Protein 3VC8 (pdb70)

Nearest PDB structures (foldseek):
  3vc8-assembly1_A  TM=1.013E+00  e=5.619E-15  Murine coronavirus inf-MHV-A59
  3vcb-assembly1_B  TM=9.580E-01  e=1.480E-11  Murine coronavirus inf-MHV-A59
  8yb7-assembly1_C-3  TM=8.572E-01  e=4.933E-07  Severe acute respiratory syndrome coronavirus 2
  3gzf-assembly1_C  TM=9.160E-01  e=8.649E-06  Feline coronavirus
  3gzf-assembly2_B  TM=9.372E-01  e=2.615E-05  Feline coronavirus

Radius of gyration: 20.88 Å; Cα contacts (8 Å, |Δi|>4): 186; chains: 2; bounding box: 23×56×62 Å

Secondary structure (DSSP, 8-state):
-HHHHTTS-EEE-HHHHHHHHHHS-HHHHHHHHHTHHHHHT--S---HHHHHHHHHHHHHHHHHHHHHH-S--EEE--S--/-HHHHTTS-EEE-HHHHHHHHHHS-HHHHHHHHHTHHHHHT--S---HHHHHHHHHHHHHHHHHIIIII----EEE-PPP-----

InterPro domains:
  IPR001205 RNA-directed RNA polymerase, C-terminal domain [PF00680] (4931-5223)
  IPR002589 Macro domain [PF01661] (1344-1450)
  IPR002589 Macro domain [PS51154] (1311-1482)
  IPR002589 Macro domain [SM00506] (1323-1453)
  IPR002705 Peptidase C30/C16, Betacoronavirus [PF01831] (1085-1332)
  IPR007094 RNA-directed RNA polymerase, catalytic domain [PS50507] (5062-5224)
  IPR008740 Peptidase C30, coronavirus [PF05409] (3362-3640)
  IPR008740 Peptidase C30, coronavirus [PS51442] (3334-3635)
  IPR008740 Peptidase C30, coronavirus [cd21666] (3337-3629)
  IPR009003 Peptidase S1, PA clan [SSF50494] (3334-3633)
  IPR009461 Non-structural protein NSP16, coronavirus-like [PF06460] (6879-7175)
  IPR009466 Non-structural protein 14, coronavirus [PF06471] (5984-6500)
  IPR009469 RNA-dependent RNA polymerase, N-terminal, coronavirus [PF06478] (4469-4816)
  IPR013016 Peptidase C16, coronavirus [PF08715] (1611-1913)
  IPR013016 Peptidase C16, coronavirus [PS51124] (1084-1333)
  IPR013016 Peptidase C16, coronavirus [PS51124] (1678-1937)
  IPR014822 Non-structural protein NSP9, coronavirus [PF08710] (4208-4317)
  IPR014822 Non-structural protein NSP9, coronavirus [PS51951] (4208-4317)
  IPR014828 Non-structural protein NSP7, coronavirus [PF08716] (3922-4010)
  IPR014828 Non-structural protein NSP7, coronavirus [PS51949] (3922-4010)

Organism: Murine coronavirus (strain A59) (NCBI:txid11142)

CATH classification: 1.10.150.420

Structure (mmCIF, N/CA/C/O backbone):
data_3VC8
#
_entry.id   3VC8
#
_cell.length_a   86.862
_cell.length_b   52.549
_cell.length_c   53.873
_cell.angle_alpha   90.00
_cell.angle_beta   116.41
_cell.angle_gamma   90.00
#
_symmetry.space_group_name_H-M   'C 1 2 1'
#
loop_
_entity.id
_entity.type
_entity.pdbx_description
1 polymer 'RNA-directed RNA polymerase'
2 water water
#
loop_
_atom_site.group_PDB
_atom_site.id
_atom_site.type_symbol
_atom_site.label_atom_id
_atom_site.label_alt_id
_atom_site.label_comp_id
_atom_site.label_asym_id
_atom_site.label_entity_id
_atom_site.label_seq_id
_atom_site.pdbx_PDB_ins_code
_atom_site.Cartn_x
_atom_site.Cartn_y
_atom_site.Cartn_z
_atom_site.occupancy
_atom_site.B_iso_or_equiv
_atom_site.auth_seq_id
_atom_site.auth_comp_id
_atom_site.auth_asym_id
_atom_site.auth_atom_id
_atom_site.pdbx_PDB_model_num
ATOM 1 N N . THR A 1 6 ? 10.791 -10.717 15.725 1.00 46.55 1 THR A N 1
ATOM 2 C CA . THR A 1 6 ? 9.400 -10.308 15.381 1.00 45.78 1 THR A CA 1
ATOM 3 C C . THR A 1 6 ? 9.385 -8.900 14.810 1.00 43.72 1 THR A C 1
ATOM 4 O O . THR A 1 6 ? 10.394 -8.190 14.836 1.00 42.93 1 THR A O 1
ATOM 8 N N . PHE A 1 7 ? 8.221 -8.503 14.305 1.00 40.39 2 PHE A N 1
ATOM 9 C CA . PHE A 1 7 ? 8.033 -7.187 13.709 1.00 39.65 2 PHE A CA 1
ATOM 10 C C . PHE A 1 7 ? 8.283 -6.067 14.727 1.00 37.93 2 PHE A C 1
ATOM 11 O O . PHE A 1 7 ? 8.995 -5.108 14.437 1.00 34.33 2 PHE A O 1
ATOM 19 N N . GLU A 1 8 ? 7.703 -6.193 15.919 1.00 40.56 3 GLU A N 1
ATOM 20 C CA . GLU A 1 8 ? 7.866 -5.178 16.962 1.00 43.65 3 GLU A CA 1
ATOM 21 C C . GLU A 1 8 ? 9.328 -5.010 17.315 1.00 43.48 3 GLU A C 1
ATOM 22 O O . GLU A 1 8 ? 9.795 -3.902 17.580 1.00 40.87 3 GLU A O 1
ATOM 28 N N . GLU A 1 9 ? 10.045 -6.125 17.322 1.00 43.85 4 GLU A N 1
ATOM 29 C CA . GLU A 1 9 ? 11.458 -6.114 17.635 1.00 43.31 4 GLU A CA 1
ATOM 30 C C . GLU A 1 9 ? 12.292 -5.488 16.526 1.00 39.72 4 GLU A C 1
ATOM 31 O O . GLU A 1 9 ? 13.197 -4.688 16.799 1.00 36.35 4 GLU A O 1
ATOM 37 N N . MET A 1 10 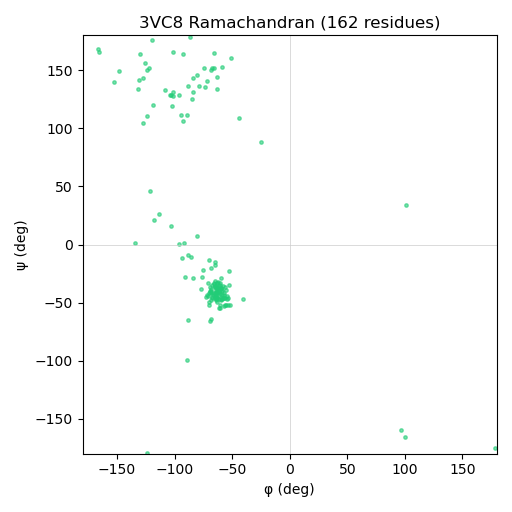? 12.002 -5.851 15.277 1.00 38.01 5 MET A N 1
ATOM 38 C CA . MET A 1 10 ? 12.729 -5.284 14.143 1.00 34.44 5 MET A CA 1
ATOM 39 C C . MET A 1 10 ? 12.521 -3.766 14.099 1.00 32.80 5 MET A C 1
ATOM 40 O O . MET A 1 10 ? 13.458 -3.006 13.850 1.00 32.40 5 MET A O 1
ATOM 45 N N . ALA A 1 11 ? 11.285 -3.342 14.357 1.00 34.95 6 ALA A N 1
ATOM 46 C CA . ALA A 1 11 ? 10.902 -1.930 14.351 1.00 36.76 6 ALA A CA 1
ATOM 47 C C . ALA A 1 11 ? 11.787 -1.050 15.234 1.00 38.48 6 ALA A C 1
ATOM 48 O O . ALA A 1 11 ? 11.879 0.161 15.033 1.00 38.11 6 ALA A O 1
ATOM 50 N N . LEU A 1 12 ? 12.443 -1.668 16.209 1.00 42.32 7 LEU A N 1
ATOM 51 C CA . LEU A 1 12 ? 13.300 -0.942 17.138 1.00 44.51 7 LEU A CA 1
ATOM 52 C C . LEU A 1 12 ? 14.775 -0.891 16.724 1.00 46.34 7 LEU A C 1
ATOM 53 O O . LEU A 1 12 ? 15.558 -0.113 17.276 1.00 47.04 7 LEU A O 1
ATOM 58 N N . THR A 1 13 ? 15.149 -1.694 15.735 1.00 46.47 8 THR A N 1
ATOM 59 C CA . THR A 1 13 ? 16.535 -1.736 15.290 1.00 44.83 8 THR A CA 1
ATOM 60 C C . THR A 1 13 ? 16.772 -0.944 14.004 1.00 45.35 8 THR A C 1
ATOM 61 O O . THR A 1 13 ? 15.830 -0.560 13.322 1.00 44.39 8 THR A O 1
ATOM 65 N N . THR A 1 14 ? 18.035 -0.677 13.69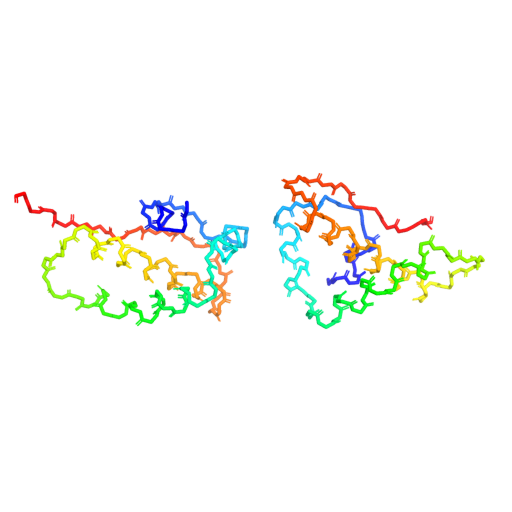0 1.00 42.67 9 THR A N 1
ATOM 66 C CA . THR A 1 14 ? 18.391 0.035 12.468 1.00 42.97 9 THR A CA 1
ATOM 67 C C . THR A 1 14 ? 18.871 -1.037 11.493 1.00 42.91 9 THR A C 1
ATOM 68 O O . THR A 1 14 ? 19.681 -1.889 11.852 1.00 46.27 9 THR A O 1
ATOM 72 N N . PHE A 1 15 ? 18.355 -1.004 10.268 1.00 37.40 10 PHE A N 1
ATOM 73 C CA . PHE A 1 15 ? 18.715 -1.989 9.262 1.00 33.05 10 PHE A CA 1
ATOM 74 C C . PHE A 1 15 ? 18.239 -1.515 7.896 1.00 29.66 10 PHE A C 1
ATOM 75 O O . PHE A 1 15 ? 17.464 -0.559 7.787 1.00 31.34 10 PHE A O 1
ATOM 83 N N . MET A 1 16 ? 18.700 -2.181 6.847 1.00 27.10 11 MET A N 1
ATOM 84 C CA . MET A 1 16 ? 18.306 -1.812 5.497 1.00 28.99 11 MET A CA 1
ATOM 85 C C . MET A 1 16 ? 17.035 -2.525 5.080 1.00 28.46 11 MET A C 1
ATOM 86 O O . MET A 1 16 ? 16.870 -3.717 5.331 1.00 29.68 11 MET A O 1
ATOM 91 N N . ILE A 1 17 ? 16.132 -1.789 4.445 1.00 28.91 12 ILE A N 1
ATOM 92 C CA . ILE A 1 17 ? 14.908 -2.381 3.937 1.00 27.70 12 ILE A CA 1
ATOM 93 C C . ILE A 1 17 ? 15.261 -2.700 2.489 1.00 30.43 12 ILE A C 1
ATOM 94 O O . ILE A 1 17 ? 15.486 -1.799 1.680 1.00 27.54 12 ILE A O 1
ATOM 99 N N . THR A 1 18 ? 15.358 -3.992 2.192 1.00 31.56 13 THR A N 1
ATOM 100 C CA . THR A 1 18 ? 15.687 -4.491 0.861 1.00 32.59 13 THR A CA 1
ATOM 101 C C . THR A 1 18 ? 14.497 -5.353 0.423 1.00 33.81 13 THR A C 1
ATOM 102 O O . THR A 1 18 ? 13.563 -5.537 1.200 1.00 30.93 13 THR A O 1
ATOM 106 N N . LYS A 1 19 ? 14.502 -5.874 -0.801 1.00 34.11 14 LYS A N 1
ATOM 107 C CA . LYS A 1 19 ? 13.387 -6.716 -1.210 1.00 37.43 14 LYS A CA 1
ATOM 108 C C . LYS A 1 19 ? 13.288 -7.928 -0.290 1.00 34.89 14 LYS A C 1
AT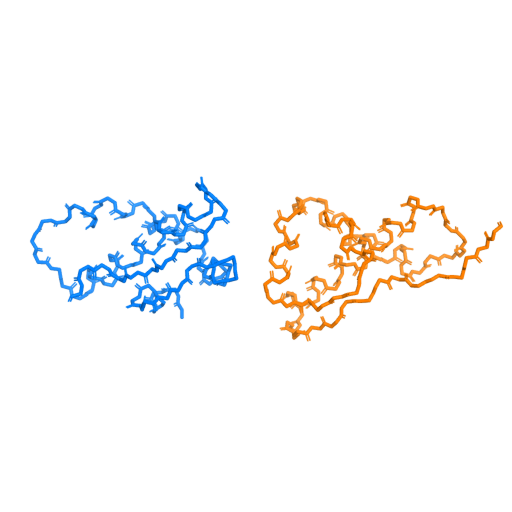OM 109 O O . LYS A 1 19 ? 12.185 -8.398 0.021 1.00 34.79 14 LYS A O 1
ATOM 115 N N . GLU A 1 20 ? 14.442 -8.425 0.151 1.00 35.89 15 GLU A N 1
ATOM 116 C CA . GLU A 1 20 ? 14.475 -9.573 1.047 1.00 36.19 15 GLU A CA 1
ATOM 117 C C . GLU A 1 20 ? 13.959 -9.257 2.459 1.00 31.97 15 GLU A C 1
ATOM 118 O O . GLU A 1 20 ? 13.087 -9.956 2.974 1.00 27.98 15 GLU A O 1
ATOM 124 N N . SER A 1 21 ? 14.498 -8.216 3.090 1.00 28.02 16 SER A N 1
ATOM 125 C CA . SER A 1 21 ? 14.061 -7.850 4.438 1.00 27.17 16 SER A CA 1
ATOM 126 C C . SER A 1 21 ? 12.616 -7.368 4.455 1.00 22.41 16 SER A C 1
ATOM 12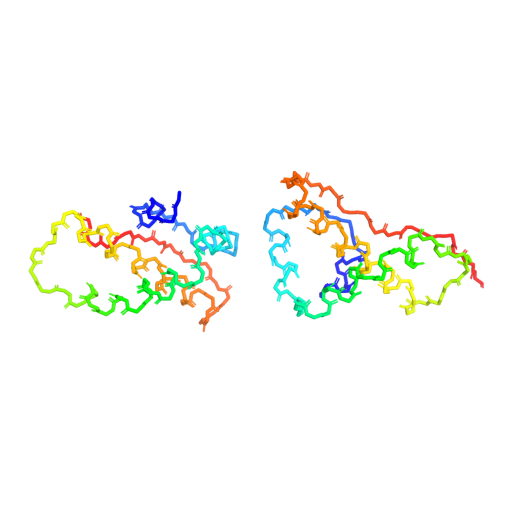7 O O . SER A 1 21 ? 11.908 -7.566 5.438 1.00 23.17 16 SER A O 1
ATOM 130 N N . TYR A 1 22 ? 12.187 -6.709 3.381 1.00 23.11 17 TYR A N 1
ATOM 131 C CA . TYR A 1 22 ? 10.803 -6.240 3.281 1.00 26.00 17 TYR A CA 1
ATOM 132 C C . TYR A 1 22 ? 9.912 -7.455 3.370 1.00 24.81 17 TYR A C 1
ATOM 133 O O . TYR A 1 22 ? 8.929 -7.486 4.099 1.00 24.80 17 TYR A O 1
ATOM 142 N N . CYS A 1 23 ? 10.283 -8.455 2.590 1.00 29.67 18 CYS A N 1
ATOM 143 C CA . CYS A 1 23 ? 9.548 -9.692 2.508 1.00 32.34 18 CYS A CA 1
ATOM 144 C C . CYS A 1 23 ? 9.364 -10.400 3.818 1.00 30.84 18 CYS A C 1
ATOM 145 O O . CYS A 1 23 ? 8.235 -10.720 4.179 1.00 27.94 18 CYS A O 1
ATOM 148 N N . LYS A 1 24 ? 10.464 -10.635 4.525 1.00 28.78 19 LYS A N 1
ATOM 149 C CA . LYS A 1 24 ? 10.425 -11.295 5.820 1.00 29.53 19 LYS A CA 1
ATOM 150 C C . LYS A 1 24 ? 9.575 -10.526 6.827 1.00 28.92 19 LYS A C 1
ATOM 151 O O . LYS A 1 24 ? 8.875 -11.120 7.645 1.00 27.56 19 LYS A O 1
ATOM 157 N N . LEU A 1 25 ? 9.649 -9.199 6.773 1.00 26.82 20 LEU A N 1
ATOM 158 C CA . LEU A 1 25 ? 8.885 -8.352 7.684 1.00 24.57 20 LEU A CA 1
ATOM 159 C C . LEU A 1 25 ? 7.398 -8.484 7.379 1.00 24.18 20 LEU A C 1
ATOM 160 O O . LEU A 1 25 ? 6.584 -8.637 8.288 1.00 24.45 20 LEU A O 1
ATOM 165 N N . LYS A 1 26 ? 7.043 -8.432 6.100 1.00 28.08 21 LYS A N 1
ATOM 166 C CA . LYS A 1 26 ? 5.649 -8.567 5.715 1.00 29.95 21 LYS A CA 1
ATOM 167 C C . LYS A 1 26 ? 5.100 -9.919 6.187 1.00 31.03 21 LYS A C 1
ATOM 168 O O . LYS A 1 26 ? 4.023 -9.985 6.775 1.00 31.32 21 LYS A O 1
ATOM 174 N N . ASN A 1 27 ? 5.851 -10.994 5.945 1.00 28.99 22 ASN A N 1
ATOM 175 C CA . ASN A 1 27 ? 5.425 -12.332 6.348 1.00 32.09 22 ASN A CA 1
ATOM 176 C C . ASN A 1 27 ? 5.333 -12.521 7.847 1.00 28.11 22 ASN A C 1
ATOM 177 O O . ASN A 1 27 ? 4.696 -13.454 8.310 1.00 27.74 22 ASN A O 1
ATOM 182 N N . SER A 1 28 ? 5.971 -11.643 8.608 1.00 30.72 23 SER A N 1
ATOM 183 C CA . SER A 1 28 ? 5.973 -11.773 10.058 1.00 27.84 23 SER A CA 1
ATOM 184 C C . SER A 1 28 ? 4.814 -11.089 10.768 1.00 29.30 23 SER A C 1
ATOM 185 O O . SER A 1 28 ? 4.619 -11.275 11.973 1.00 30.66 23 SER A O 1
ATOM 188 N N . VAL A 1 29 ? 4.044 -10.300 10.031 1.00 28.58 24 VAL A N 1
ATOM 189 C CA . VAL A 1 29 ? 2.933 -9.582 10.637 1.00 30.49 24 VAL A CA 1
ATOM 190 C C . VAL A 1 29 ? 1.678 -9.783 9.797 1.00 28.94 24 VAL A C 1
ATOM 191 O O . VAL A 1 29 ? 1.751 -9.840 8.567 1.00 30.06 24 VAL A O 1
ATOM 195 N N . SER A 1 30 ? 0.533 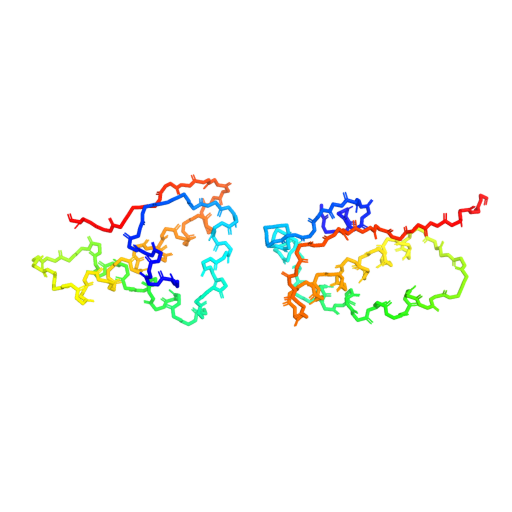-9.922 10.460 1.00 30.87 25 SER A N 1
ATOM 196 C CA . SER A 1 30 ? -0.711 -10.114 9.732 1.00 30.94 25 SER A CA 1
ATOM 197 C C . SER A 1 30 ? -0.958 -8.837 8.965 1.00 30.62 25 SER A C 1
ATOM 198 O O . SER A 1 30 ? -0.513 -7.764 9.385 1.00 27.75 25 SER A O 1
ATOM 201 N N . ASP A 1 31 ? -1.655 -8.944 7.842 1.00 30.62 26 ASP A N 1
ATOM 202 C CA . ASP A 1 31 ? -1.955 -7.767 7.052 1.00 31.62 26 ASP A CA 1
ATOM 203 C C . ASP A 1 31 ? -2.815 -6.778 7.848 1.00 31.21 26 ASP A C 1
ATOM 204 O O . ASP A 1 31 ? -2.712 -5.561 7.672 1.00 29.78 26 ASP A O 1
ATOM 209 N N . VAL A 1 32 ? -3.670 -7.305 8.718 1.00 29.83 27 VAL A N 1
ATOM 210 C CA . VAL A 1 32 ? -4.520 -6.461 9.545 1.00 30.85 27 VAL A CA 1
ATOM 211 C C . VAL A 1 32 ? -3.658 -5.616 10.494 1.00 29.86 27 VAL A C 1
ATOM 212 O O . VAL A 1 32 ? -3.860 -4.407 10.608 1.00 29.64 27 VAL A O 1
ATOM 216 N N . ALA A 1 33 ? -2.692 -6.248 11.156 1.00 27.18 28 ALA A N 1
ATOM 217 C CA . ALA A 1 33 ? -1.803 -5.545 12.082 1.00 26.84 28 ALA A CA 1
ATOM 218 C C . ALA A 1 33 ? -0.965 -4.518 11.330 1.00 26.11 28 ALA A C 1
ATOM 219 O O . ALA A 1 33 ? -0.780 -3.389 11.790 1.00 24.58 28 ALA A O 1
ATOM 221 N N . PHE A 1 34 ? -0.451 -4.922 10.177 1.00 22.88 29 PHE A N 1
ATOM 222 C CA . PHE A 1 34 ? 0.353 -4.034 9.356 1.00 25.17 29 PHE A CA 1
ATOM 223 C C . PHE A 1 34 ? -0.422 -2.744 9.049 1.00 26.39 29 PHE A C 1
ATOM 224 O O . PHE A 1 34 ? 0.093 -1.642 9.284 1.00 22.95 29 PHE A O 1
ATOM 232 N N . ASN A 1 35 ? -1.649 -2.875 8.533 1.00 27.77 30 ASN A N 1
ATOM 233 C CA . ASN A 1 35 ? -2.460 -1.701 8.188 1.00 28.51 30 ASN A CA 1
ATOM 234 C C . ASN A 1 35 ? -2.811 -0.849 9.396 1.00 27.23 30 ASN A C 1
ATOM 235 O O . ASN A 1 35 ? -2.923 0.368 9.296 1.00 28.49 30 ASN A O 1
ATOM 240 N N . ARG A 1 36 ? -2.996 -1.487 10.541 1.00 26.74 31 ARG A N 1
ATOM 241 C CA . ARG A 1 36 ? -3.300 -0.739 11.750 1.00 28.22 31 ARG A CA 1
ATOM 242 C C . ARG A 1 36 ? -2.081 0.100 12.137 1.00 28.39 31 ARG A C 1
ATOM 243 O O . ARG A 1 36 ? -2.208 1.254 12.542 1.00 28.30 31 ARG A O 1
ATOM 251 N N . TYR A 1 37 ? -0.898 -0.493 12.017 1.00 26.17 32 TYR A N 1
ATOM 252 C CA . TYR A 1 37 ? 0.351 0.207 12.311 1.00 27.35 32 TYR A CA 1
ATOM 253 C C . TYR A 1 37 ? 0.498 1.376 11.337 1.00 27.11 32 TYR A C 1
ATOM 254 O O . TYR A 1 37 ? 0.832 2.489 11.723 1.00 25.35 32 TYR A O 1
ATOM 263 N N . LEU A 1 38 ? 0.242 1.104 10.066 1.00 27.70 33 LEU A N 1
ATOM 264 C CA . LEU A 1 38 ? 0.324 2.112 9.023 1.00 27.17 33 LEU A CA 1
ATOM 265 C C . LEU A 1 38 ? -0.594 3.294 9.349 1.00 27.29 33 LEU A C 1
ATOM 266 O O . LEU A 1 38 ? -0.219 4.463 9.168 1.00 26.98 33 LEU A O 1
ATOM 271 N N . SER A 1 39 ? -1.795 2.988 9.834 1.00 28.63 34 SER A N 1
ATOM 272 C CA . SER A 1 39 ? -2.777 4.020 10.163 1.00 31.25 34 SER A CA 1
ATOM 273 C C . SER A 1 39 ? -2.411 4.853 11.393 1.00 33.80 34 SER A C 1
ATOM 274 O O . SER A 1 39 ? -3.014 5.891 11.643 1.00 35.18 34 SER A O 1
ATOM 277 N N . LEU A 1 40 ? -1.435 4.397 12.167 1.00 32.75 35 LEU A N 1
ATOM 278 C CA . LEU A 1 40 ? -1.008 5.132 13.355 1.00 32.55 35 LEU A CA 1
ATOM 279 C C . LEU A 1 40 ? 0.220 6.025 13.091 1.00 33.18 35 LEU A C 1
ATOM 280 O O . LEU A 1 40 ? 0.701 6.721 13.992 1.00 31.45 35 LEU A O 1
ATOM 285 N N . TYR A 1 41 ? 0.707 6.014 11.851 1.00 28.07 36 TYR A N 1
ATOM 286 C CA . TYR A 1 41 ? 1.886 6.788 11.485 1.00 31.33 36 TYR A CA 1
ATOM 287 C C . TYR A 1 41 ? 1.792 8.284 11.772 1.00 31.96 36 TYR A C 1
ATOM 288 O O . TYR A 1 41 ? 2.686 8.852 12.401 1.00 32.84 36 TYR A O 1
ATOM 297 N N . ASN A 1 42 ? 0.725 8.927 11.309 1.00 32.53 37 ASN A N 1
ATOM 298 C CA . ASN A 1 42 ? 0.564 10.361 11.523 1.00 28.99 37 ASN A CA 1
ATOM 299 C C . ASN A 1 42 ? 0.492 10.731 12.980 1.00 29.54 37 ASN A C 1
ATOM 300 O O . ASN A 1 42 ? 1.071 11.736 13.393 1.00 34.09 37 ASN A O 1
ATOM 305 N N . LYS A 1 43 ? -0.214 9.927 13.763 1.00 29.62 38 LYS A N 1
ATOM 306 C CA . LYS A 1 43 ? -0.328 10.197 15.188 1.00 31.28 38 LYS A CA 1
ATOM 307 C C . LYS A 1 43 ? 1.037 10.306 15.859 1.00 33.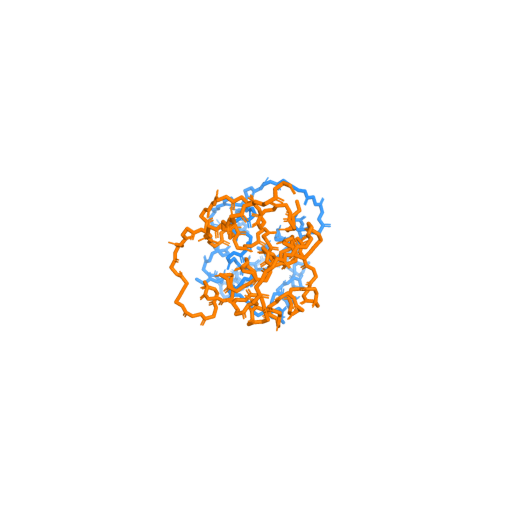85 38 LYS A C 1
ATOM 308 O O . LYS A 1 43 ? 1.242 11.145 16.737 1.00 30.80 38 LYS A O 1
ATOM 314 N N . TYR A 1 44 ? 1.970 9.453 15.450 1.00 34.29 39 TYR A N 1
ATOM 315 C CA . TYR A 1 44 ? 3.296 9.457 16.043 1.00 37.04 39 TYR A CA 1
ATOM 316 C C . TYR A 1 44 ? 4.296 10.356 15.336 1.00 37.57 39 TYR A C 1
ATOM 317 O O . TYR A 1 44 ? 5.230 10.857 15.954 1.00 39.25 39 TYR A O 1
ATOM 326 N N . ARG A 1 45 ? 4.101 10.562 14.043 1.00 38.03 40 ARG A N 1
ATOM 327 C CA . ARG A 1 45 ? 4.984 11.432 13.276 1.00 39.70 40 ARG A CA 1
ATOM 328 C C . ARG A 1 45 ? 4.843 12.864 13.797 1.00 41.28 40 ARG A C 1
ATOM 329 O O . ARG A 1 45 ? 5.799 13.645 13.778 1.00 39.89 40 ARG A O 1
ATOM 337 N N . TYR A 1 46 ? 3.645 13.192 14.277 1.00 41.00 41 TYR A N 1
ATOM 338 C CA . TYR A 1 46 ? 3.346 14.522 14.805 1.00 42.94 41 TYR A CA 1
ATOM 339 C C . TYR A 1 46 ? 2.874 14.452 16.259 1.00 43.85 41 TYR A C 1
ATOM 340 O O . TYR A 1 46 ? 1.891 15.093 16.639 1.00 43.79 41 TYR A O 1
ATOM 349 N N . PHE A 1 47 ? 3.586 13.672 17.064 1.00 43.57 42 PHE A N 1
ATOM 350 C CA . PHE A 1 47 ? 3.269 13.492 18.479 1.00 45.44 42 PHE A CA 1
ATOM 351 C C . PHE A 1 47 ? 3.893 14.623 19.303 1.00 45.91 42 PHE A C 1
ATOM 352 O O . PHE A 1 47 ? 5.101 14.856 19.224 1.00 46.39 42 PHE A O 1
ATOM 360 N N . SER A 1 48 ? 3.076 15.322 20.089 1.00 48.73 43 SER A N 1
ATOM 361 C CA . SER A 1 48 ? 3.568 16.416 20.931 1.00 53.56 43 SER A CA 1
ATOM 362 C C . SER A 1 48 ? 3.839 15.916 22.346 1.00 55.73 43 SER A C 1
ATOM 363 O O . SER A 1 48 ? 2.983 15.275 22.953 1.00 57.28 43 SER A O 1
ATOM 366 N N . GLY A 1 49 ? 5.029 16.194 22.869 1.00 59.56 44 GLY A N 1
ATOM 367 C CA . GLY A 1 49 ? 5.337 15.777 24.225 1.00 62.70 44 GLY A CA 1
ATOM 368 C C . GLY A 1 49 ? 6.093 14.481 24.448 1.00 65.65 44 GLY A C 1
ATOM 369 O O . GLY A 1 49 ? 6.766 13.969 23.556 1.00 64.66 44 GLY A O 1
ATOM 370 N N . LYS A 1 50 ? 5.964 13.958 25.666 1.00 68.64 45 LYS A N 1
ATOM 371 C CA . LYS A 1 50 ? 6.632 12.728 26.091 1.00 70.95 45 LYS A CA 1
ATOM 372 C C . LYS A 1 50 ? 6.058 11.431 25.538 1.00 71.66 45 LYS A C 1
ATOM 373 O O . LYS A 1 50 ? 4.865 11.325 25.253 1.00 72.56 45 LYS A O 1
ATOM 379 N N . MET A 1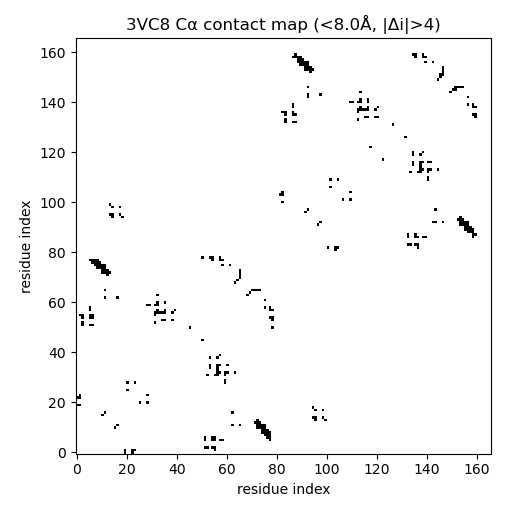 51 ? 6.927 10.433 25.420 1.00 72.06 46 MET A N 1
ATOM 380 C CA . MET A 1 51 ? 6.523 9.123 24.939 1.00 72.56 46 MET A CA 1
ATOM 381 C C . MET A 1 51 ? 6.956 8.005 25.879 1.00 72.98 46 MET A C 1
ATOM 382 O O . MET A 1 51 ? 8.135 7.643 25.922 1.00 73.35 46 MET A O 1
ATOM 387 N N . ASP A 1 52 ? 6.009 7.465 26.641 1.00 73.73 47 ASP A N 1
ATOM 388 C CA . ASP A 1 52 ? 6.332 6.361 27.536 1.00 74.05 47 ASP A CA 1
ATOM 389 C C . ASP A 1 52 ? 6.777 5.217 26.628 1.00 73.54 47 ASP A C 1
ATOM 390 O O . ASP A 1 52 ? 6.251 5.068 25.525 1.00 73.65 47 ASP A O 1
ATOM 395 N N . THR A 1 53 ? 7.749 4.426 27.073 1.00 72.10 48 THR A N 1
ATOM 396 C CA . THR A 1 53 ? 8.252 3.317 26.264 1.00 70.19 48 THR A CA 1
ATOM 397 C C . THR A 1 53 ? 7.150 2.542 25.531 1.00 68.92 48 THR A C 1
ATOM 398 O O . THR A 1 53 ? 7.280 2.264 24.341 1.00 68.70 48 THR A O 1
ATOM 402 N N . ALA A 1 54 ? 6.069 2.193 26.225 1.00 66.54 49 ALA A N 1
ATOM 403 C CA . ALA A 1 54 ? 4.978 1.462 25.586 1.00 64.23 49 ALA A CA 1
ATOM 404 C C . ALA A 1 54 ? 4.506 2.192 24.322 1.00 63.20 49 ALA A C 1
ATOM 405 O O . ALA A 1 54 ? 4.125 1.564 23.328 1.00 61.70 49 ALA A O 1
ATOM 407 N N . ALA A 1 55 ? 4.535 3.521 24.368 1.00 60.58 50 ALA A N 1
ATOM 408 C CA . ALA A 1 55 ? 4.125 4.347 23.234 1.00 57.18 50 ALA A CA 1
ATOM 409 C C . ALA A 1 55 ? 5.222 4.366 22.184 1.00 54.66 50 ALA A C 1
ATOM 410 O O . ALA A 1 55 ? 4.936 4.345 20.994 1.00 53.34 50 ALA A O 1
ATOM 412 N N . TYR A 1 56 ? 6.475 4.415 22.629 1.00 49.54 51 TYR A N 1
ATOM 413 C CA . TYR A 1 56 ? 7.617 4.430 21.718 1.00 48.23 51 TYR A CA 1
ATOM 414 C C . TYR A 1 56 ? 7.672 3.136 20.913 1.00 47.08 51 TYR A C 1
ATOM 415 O O . TYR A 1 56 ? 8.038 3.148 19.744 1.00 44.33 51 TYR A O 1
ATOM 424 N N . ARG A 1 57 ? 7.323 2.022 21.545 1.00 47.09 52 ARG A N 1
ATOM 425 C CA . ARG A 1 57 ? 7.331 0.733 20.869 1.00 49.48 52 ARG A CA 1
ATOM 426 C C . ARG A 1 57 ? 6.332 0.746 19.741 1.00 47.92 52 ARG A C 1
ATOM 427 O O . ARG A 1 57 ? 6.620 0.284 18.637 1.00 48.15 52 ARG A O 1
ATOM 435 N N . GLU A 1 58 ? 5.146 1.270 20.026 1.00 44.68 53 GLU A N 1
ATOM 436 C CA . GLU A 1 58 ? 4.113 1.329 19.019 1.00 41.24 53 GLU A CA 1
ATOM 437 C C . GLU A 1 58 ? 4.450 2.361 17.954 1.00 39.53 53 GLU A C 1
ATOM 438 O O . GLU A 1 58 ? 4.104 2.188 16.788 1.00 40.60 53 GLU A O 1
ATOM 444 N N . ALA A 1 59 ? 5.125 3.434 18.352 1.00 35.96 54 ALA A N 1
ATOM 445 C CA . ALA A 1 59 ? 5.498 4.479 17.408 1.00 32.52 54 ALA A CA 1
ATOM 446 C C . ALA A 1 59 ? 6.528 3.931 16.418 1.00 30.90 54 ALA A C 1
ATOM 447 O O . ALA A 1 59 ? 6.544 4.310 15.244 1.00 29.30 54 ALA A O 1
ATOM 449 N N . ALA A 1 60 ? 7.394 3.051 16.912 1.00 25.22 55 ALA A N 1
ATOM 450 C CA . ALA A 1 60 ? 8.420 2.424 16.096 1.00 27.75 55 ALA A CA 1
ATOM 451 C C . ALA A 1 60 ? 7.759 1.531 15.031 1.00 24.82 55 ALA A C 1
ATOM 452 O O . ALA A 1 60 ? 8.164 1.532 13.867 1.00 29.21 55 ALA A O 1
ATOM 454 N N . CYS A 1 61 ? 6.742 0.772 15.436 1.00 27.44 56 CYS A N 1
ATOM 455 C CA . CYS A 1 61 ? 6.019 -0.111 14.524 1.00 28.63 56 CYS A CA 1
ATOM 456 C C . CYS A 1 61 ? 5.374 0.697 13.413 1.00 28.40 56 CYS A C 1
ATOM 457 O O . CYS A 1 61 ? 5.339 0.258 12.267 1.00 25.86 56 CYS A O 1
ATOM 460 N N . SER A 1 62 ? 4.852 1.872 13.756 1.00 25.49 57 SER A N 1
ATOM 461 C CA . SER A 1 62 ? 4.228 2.756 12.774 1.00 25.98 57 SER A CA 1
ATOM 462 C C . SER A 1 62 ? 5.259 3.228 11.780 1.00 24.51 57 SER A C 1
ATOM 463 O O . SER A 1 62 ? 5.014 3.237 10.575 1.00 22.85 57 SER A O 1
ATOM 466 N N . GLN A 1 63 ? 6.403 3.645 12.310 1.00 23.44 58 GLN A N 1
ATOM 467 C CA . GLN A 1 63 ? 7.522 4.134 11.518 1.00 23.28 58 GLN A CA 1
ATOM 468 C C . GLN A 1 63 ? 7.951 3.072 10.525 1.00 24.49 58 GLN A C 1
ATOM 469 O O . GLN A 1 63 ? 8.191 3.355 9.352 1.00 23.36 58 GLN A O 1
ATOM 475 N N . LEU A 1 64 ? 8.064 1.842 11.015 1.00 21.03 59 LEU A N 1
ATOM 476 C CA . LEU A 1 64 ? 8.486 0.741 10.171 1.00 22.78 59 LEU A CA 1
ATOM 477 C C . LEU A 1 64 ? 7.435 0.422 9.113 1.00 17.09 59 LEU A C 1
ATOM 478 O O . LEU A 1 64 ? 7.769 0.254 7.940 1.00 18.18 59 LEU A O 1
ATOM 483 N N . ALA A 1 65 ? 6.168 0.350 9.516 1.00 20.32 60 ALA A N 1
ATOM 484 C CA . ALA A 1 65 ? 5.108 0.055 8.559 1.00 22.24 60 ALA A CA 1
ATOM 485 C C . ALA A 1 65 ? 5.098 1.113 7.446 1.00 23.76 60 ALA A C 1
ATOM 486 O O . ALA A 1 65 ? 4.904 0.803 6.270 1.00 23.72 60 ALA A O 1
ATOM 488 N N . LYS A 1 66 ? 5.329 2.364 7.823 1.00 24.05 61 LYS A N 1
ATOM 489 C CA . LYS A 1 66 ? 5.347 3.457 6.861 1.00 22.56 61 LYS A CA 1
ATOM 490 C C . LYS A 1 66 ? 6.528 3.314 5.905 1.00 23.21 61 LYS A C 1
ATOM 491 O O . LYS A 1 66 ? 6.389 3.518 4.699 1.00 24.42 61 LYS A O 1
ATOM 497 N N . ALA A 1 67 ? 7.693 2.980 6.453 1.00 19.58 62 ALA A N 1
ATOM 498 C CA . ALA A 1 67 ? 8.891 2.804 5.648 1.00 21.79 62 ALA A CA 1
ATOM 499 C C . ALA A 1 67 ? 8.685 1.649 4.666 1.00 20.09 62 ALA A C 1
ATOM 500 O O . ALA A 1 67 ? 9.149 1.689 3.534 1.00 22.66 62 ALA A O 1
ATOM 502 N N . MET A 1 68 ? 8.000 0.607 5.115 1.00 20.60 63 MET A N 1
ATOM 503 C CA . MET A 1 68 ? 7.724 -0.543 4.265 1.00 24.79 63 MET A CA 1
ATOM 504 C C . MET A 1 68 ? 6.752 -0.166 3.145 1.00 25.68 63 MET A C 1
ATOM 505 O O . MET A 1 68 ? 6.941 -0.582 2.003 1.00 26.69 63 MET A O 1
ATOM 510 N N . GLU A 1 69 ? 5.723 0.619 3.480 1.00 26.93 64 GLU A N 1
ATOM 511 C CA . GLU A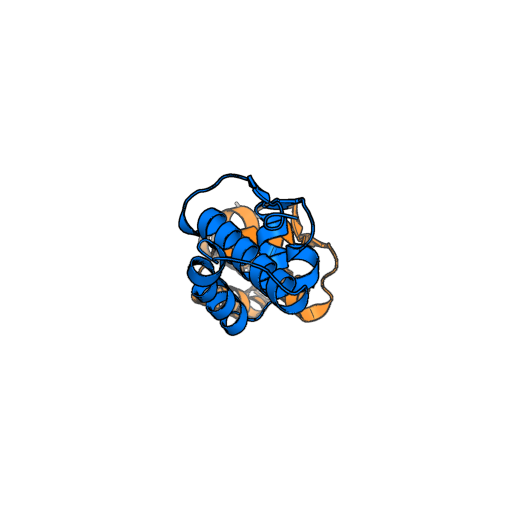 1 69 ? 4.715 1.061 2.515 1.00 30.89 64 GLU A CA 1
ATOM 512 C C . GLU A 1 69 ? 5.382 1.810 1.381 1.00 33.16 64 GLU A C 1
ATOM 513 O O . GLU A 1 69 ? 5.090 1.576 0.214 1.00 32.85 64 GLU A O 1
ATOM 519 N N . THR A 1 70 ? 6.283 2.714 1.742 1.00 32.19 65 THR A N 1
ATOM 520 C CA . THR A 1 70 ? 7.004 3.534 0.770 1.00 31.84 65 THR A CA 1
ATOM 521 C C . THR A 1 70 ? 7.882 2.692 -0.141 1.00 32.32 65 THR A C 1
ATOM 522 O O . THR A 1 70 ? 7.852 2.827 -1.360 1.00 32.88 65 THR A O 1
ATOM 526 N N . PHE A 1 71 ? 8.674 1.822 0.466 1.00 30.40 66 PHE A N 1
ATOM 527 C CA . PHE A 1 71 ? 9.560 0.948 -0.283 1.00 32.91 66 PHE A CA 1
ATOM 528 C C . PHE A 1 71 ? 8.743 0.229 -1.350 1.00 37.47 66 PHE A C 1
ATOM 529 O O . PHE A 1 71 ? 9.073 0.259 -2.537 1.00 36.19 66 PHE A O 1
ATOM 537 N N . ASN A 1 72 ? 7.657 -0.393 -0.905 1.00 36.28 67 ASN A N 1
ATOM 538 C CA . ASN A 1 72 ? 6.771 -1.148 -1.766 1.00 40.60 67 ASN A CA 1
ATOM 539 C C . ASN A 1 72 ? 5.960 -0.314 -2.764 1.00 45.01 67 ASN A C 1
ATOM 540 O O . ASN A 1 72 ? 6.152 -0.424 -3.974 1.00 46.71 67 ASN A O 1
ATOM 545 N N . HIS A 1 73 ? 5.053 0.513 -2.250 1.00 50.16 68 HIS A N 1
ATOM 546 C CA . HIS A 1 73 ? 4.173 1.332 -3.087 1.00 51.89 68 HIS A CA 1
ATOM 547 C C . HIS A 1 73 ? 4.728 2.617 -3.664 1.00 57.97 68 HIS A C 1
ATOM 548 O O . HIS A 1 73 ? 3.965 3.384 -4.255 1.00 58.39 68 HIS A O 1
ATOM 555 N N . ASN A 1 74 ? 6.026 2.873 -3.520 1.00 64.84 69 ASN A N 1
ATOM 556 C CA . ASN A 1 74 ? 6.573 4.124 -4.044 1.00 70.56 69 ASN A CA 1
ATOM 557 C C . ASN A 1 74 ? 7.870 4.036 -4.837 1.00 74.23 69 ASN A C 1
ATOM 558 O O . ASN A 1 74 ? 8.377 5.062 -5.286 1.00 75.59 69 ASN A O 1
ATOM 563 N N . ASN A 1 75 ? 8.407 2.833 -5.027 1.00 78.42 70 ASN A N 1
ATOM 564 C CA . ASN A 1 75 ? 9.652 2.708 -5.772 1.00 81.85 70 ASN A CA 1
ATOM 565 C C . ASN A 1 75 ? 10.148 1.267 -5.849 1.00 83.12 70 ASN A C 1
ATOM 566 O O . ASN A 1 75 ? 9.543 0.364 -5.276 1.00 83.99 70 ASN A O 1
ATOM 571 N N . GLY A 1 76 ? 11.336 1.128 -6.442 1.00 84.60 71 GLY A N 1
ATOM 572 C CA . GLY A 1 76 ? 12.095 -0.109 -6.509 1.00 85.29 71 GLY A CA 1
ATOM 573 C C . GLY A 1 76 ? 13.466 -0.098 -5.822 1.00 86.02 71 GLY A C 1
ATOM 574 O O . GLY A 1 76 ? 14.316 -0.915 -6.172 1.00 86.38 71 GLY A O 1
ATOM 575 N N . ASN A 1 77 ? 13.714 0.815 -4.877 1.00 86.65 72 ASN A N 1
ATOM 576 C CA . ASN A 1 77 ? 15.052 0.925 -4.253 1.00 87.25 72 ASN A CA 1
ATOM 577 C C . ASN A 1 77 ? 15.167 0.807 -2.714 1.00 87.74 72 ASN A C 1
ATOM 578 O O . ASN A 1 77 ? 14.256 1.180 -1.978 1.00 88.75 72 ASN A O 1
ATOM 580 N N . ASP A 1 78 ? 16.315 0.299 -2.256 1.00 45.74 73 ASP A N 1
ATOM 581 C CA . ASP A 1 78 ? 16.618 0.055 -0.834 1.00 46.34 73 ASP A CA 1
ATOM 582 C C . ASP A 1 78 ? 16.756 1.311 0.033 1.00 42.95 73 ASP A C 1
ATOM 583 O O . ASP A 1 78 ? 17.138 2.369 -0.463 1.00 42.85 73 ASP A O 1
ATOM 588 N N . VAL A 1 79 ? 16.450 1.195 1.328 1.00 40.66 74 VAL A N 1
ATOM 589 C CA . VAL A 1 79 ? 16.512 2.353 2.200 1.00 38.03 74 VAL A CA 1
ATOM 590 C C . VAL A 1 79 ? 16.799 1.946 3.632 1.00 36.75 74 VAL A C 1
ATOM 591 O O . VAL A 1 79 ? 16.267 0.957 4.121 1.00 32.81 74 VAL A O 1
ATOM 595 N N . LEU A 1 80 ? 17.639 2.718 4.309 1.00 32.05 75 LEU A N 1
ATOM 596 C CA . LEU A 1 80 ? 17.974 2.417 5.693 1.00 35.27 75 LEU A CA 1
ATOM 597 C C . LEU A 1 80 ? 16.803 2.762 6.591 1.00 32.40 75 LEU A C 1
ATOM 598 O O . LEU A 1 80 ? 16.189 3.813 6.438 1.00 35.70 75 LEU A O 1
ATOM 603 N N . TYR A 1 81 ? 16.486 1.865 7.519 1.00 31.99 76 TYR A N 1
ATOM 604 C CA . TYR A 1 81 ? 15.416 2.129 8.472 1.00 31.74 76 TYR A CA 1
ATOM 605 C C . TYR A 1 81 ? 16.027 2.383 9.840 1.00 33.32 76 TYR A C 1
ATOM 606 O O . TYR A 1 81 ? 16.895 1.631 10.280 1.00 32.45 76 TYR A O 1
ATOM 615 N N . GLN A 1 82 ? 15.567 3.440 10.504 1.00 37.94 77 GLN A N 1
ATOM 616 C CA . GLN A 1 82 ? 16.033 3.778 11.847 1.00 40.66 77 GLN A CA 1
ATOM 617 C C . GLN A 1 82 ? 14.807 4.050 12.719 1.00 41.09 77 GLN A C 1
ATOM 618 O O . GLN A 1 82 ? 13.885 4.772 12.300 1.00 39.04 77 GLN A O 1
ATOM 624 N N . PRO A 1 83 ? 14.775 3.482 13.941 1.00 42.00 78 PRO A N 1
ATOM 625 C CA . PRO A 1 83 ? 13.636 3.696 14.836 1.00 43.29 78 PRO A CA 1
ATOM 626 C C . PRO A 1 83 ? 13.421 5.183 15.153 1.00 46.45 78 PRO A C 1
ATOM 627 O O . PRO A 1 83 ? 14.363 5.974 15.122 1.00 45.28 78 PRO A O 1
ATOM 631 N N . PRO A 1 84 ? 12.170 5.580 15.452 1.00 46.88 79 PRO A N 1
ATOM 632 C CA . PRO A 1 84 ? 11.892 6.982 15.759 1.00 50.68 79 PRO A CA 1
ATOM 633 C C . PRO A 1 84 ? 12.835 7.540 16.820 1.00 55.18 79 PRO A C 1
ATOM 634 O O . PRO A 1 84 ? 13.457 6.785 17.569 1.00 56.38 79 PRO A O 1
ATOM 638 N N . THR A 1 85 ? 12.930 8.865 16.865 1.00 60.39 80 THR A N 1
ATOM 639 C CA . THR A 1 85 ? 13.791 9.594 17.800 1.00 66.48 80 THR A CA 1
ATOM 640 C C . THR A 1 85 ? 14.128 8.858 19.098 1.00 68.89 80 THR A C 1
ATOM 641 O O . THR A 1 85 ? 13.434 9.016 20.107 1.00 69.66 80 THR A O 1
ATOM 645 N N . ALA A 1 86 ? 15.202 8.070 19.069 1.00 71.25 81 ALA A N 1
ATOM 646 C CA . ALA A 1 86 ? 15.647 7.308 20.239 1.00 72.66 81 ALA A CA 1
ATOM 647 C C . ALA A 1 86 ? 16.097 8.232 21.376 1.00 73.47 81 ALA A C 1
ATOM 648 O O . ALA A 1 86 ? 17.325 8.414 21.533 1.00 74.27 81 ALA A O 1
ATOM 650 N N . THR B 1 6 ? 10.712 -13.121 -16.133 1.00 41.93 1 THR B N 1
ATOM 651 C CA . THR B 1 6 ? 9.328 -13.483 -15.721 1.00 38.26 1 THR B CA 1
ATOM 652 C C . THR B 1 6 ? 9.299 -14.834 -15.028 1.00 36.09 1 THR B C 1
ATOM 653 O O . THR B 1 6 ? 10.286 -15.571 -15.036 1.00 34.37 1 THR B O 1
ATOM 657 N N . PHE B 1 7 ? 8.151 -15.155 -14.436 1.00 32.81 2 PHE B N 1
ATOM 658 C CA . PHE B 1 7 ? 7.963 -16.424 -13.751 1.00 31.41 2 PHE B CA 1
ATOM 659 C C . PHE B 1 7 ? 8.176 -17.554 -14.760 1.00 31.22 2 PHE B C 1
ATOM 660 O O . PHE B 1 7 ? 8.862 -18.543 -14.482 1.00 29.05 2 PHE B O 1
ATOM 668 N N . GLU B 1 8 ? 7.581 -17.404 -15.936 1.00 34.20 3 GLU B N 1
ATOM 669 C CA . GLU B 1 8 ? 7.709 -18.416 -16.974 1.00 34.43 3 GLU B CA 1
ATOM 670 C C . GLU B 1 8 ? 9.175 -18.623 -17.334 1.00 35.17 3 GLU B C 1
ATOM 671 O O . GLU B 1 8 ? 9.630 -19.751 -17.484 1.00 32.33 3 GLU B O 1
ATOM 677 N N . GLU B 1 9 ? 9.910 -17.524 -17.461 1.00 37.05 4 GLU B N 1
ATOM 678 C CA . GLU B 1 9 ? 11.325 -17.577 -17.798 1.00 40.22 4 GLU B CA 1
ATOM 679 C C . GLU B 1 9 ? 12.158 -18.262 -16.710 1.00 37.47 4 GLU B C 1
ATOM 680 O O . GLU B 1 9 ? 12.997 -19.117 -17.007 1.00 37.45 4 GLU B O 1
ATOM 686 N N . MET B 1 10 ? 11.923 -17.887 -15.454 1.00 36.63 5 MET B N 1
ATOM 687 C CA . MET B 1 10 ? 12.648 -18.470 -14.326 1.00 31.14 5 MET B CA 1
ATOM 688 C C . MET B 1 10 ? 12.448 -19.976 -14.192 1.00 30.19 5 MET B C 1
ATOM 689 O O . MET B 1 10 ? 13.350 -20.690 -13.747 1.00 30.25 5 MET B O 1
ATOM 694 N N . ALA B 1 11 ? 11.261 -20.452 -14.564 1.00 29.64 6 ALA B N 1
ATOM 695 C CA . ALA B 1 11 ? 10.931 -21.879 -14.488 1.00 25.97 6 ALA B CA 1
ATOM 696 C C . ALA B 1 11 ? 11.814 -22.689 -15.451 1.00 26.50 6 ALA B C 1
ATOM 697 O O . ALA B 1 11 ? 11.915 -23.911 -15.349 1.00 26.44 6 ALA B O 1
ATOM 699 N N . LEU B 1 12 ? 12.463 -21.982 -16.371 1.00 31.88 7 LEU B N 1
ATOM 700 C CA . LEU B 1 12 ? 13.339 -22.595 -17.362 1.00 35.74 7 LEU B CA 1
ATOM 701 C C . LEU B 1 12 ? 14.827 -22.419 -17.028 1.00 40.74 7 LEU B C 1
ATOM 702 O O . LEU B 1 12 ? 15.692 -22.614 -17.884 1.00 44.12 7 LEU B O 1
ATOM 707 N N . THR B 1 13 ? 15.121 -22.062 -15.779 1.00 41.41 8 THR B N 1
ATOM 708 C CA . THR B 1 13 ? 16.500 -21.874 -15.332 1.00 41.73 8 THR B CA 1
ATOM 709 C C . THR B 1 13 ? 16.760 -22.640 -14.032 1.00 42.91 8 THR B C 1
ATOM 710 O O . THR B 1 13 ? 15.824 -23.064 -13.364 1.00 43.24 8 THR B O 1
ATOM 714 N N . THR B 1 14 ? 18.035 -22.830 -13.691 1.00 42.28 9 THR B N 1
ATOM 715 C CA . THR B 1 14 ? 18.429 -23.516 -12.454 1.00 42.97 9 THR B CA 1
ATOM 716 C C . THR B 1 14 ? 18.898 -22.428 -11.483 1.00 42.01 9 THR B C 1
ATOM 717 O O . THR B 1 14 ? 19.727 -21.585 -11.838 1.00 44.18 9 THR B O 1
ATOM 721 N N . PHE B 1 15 ? 18.355 -22.446 -10.269 1.00 37.34 10 PHE B N 1
ATOM 722 C CA . PHE B 1 15 ? 18.689 -21.447 -9.271 1.00 32.85 10 PHE B CA 1
ATOM 723 C C . PHE B 1 15 ? 18.195 -21.928 -7.921 1.00 31.07 10 PHE B C 1
ATOM 724 O O . PHE B 1 15 ? 17.393 -22.860 -7.832 1.00 27.97 10 PHE B O 1
ATOM 732 N N . MET B 1 16 ? 18.679 -21.282 -6.867 1.00 28.29 11 MET B N 1
ATOM 733 C CA . MET B 1 16 ? 18.288 -21.630 -5.508 1.00 31.90 11 MET B CA 1
ATOM 734 C C . MET B 1 16 ? 16.989 -20.960 -5.101 1.00 30.04 11 MET B C 1
ATOM 735 O O . MET B 1 16 ? 16.802 -19.758 -5.299 1.00 31.65 11 MET B O 1
ATOM 740 N N . ILE B 1 17 ? 16.086 -21.760 -4.550 1.00 29.65 12 ILE B N 1
ATOM 741 C CA . ILE B 1 17 ? 14.834 -21.236 -4.047 1.00 29.63 12 ILE B CA 1
ATOM 742 C C . ILE B 1 17 ? 15.171 -20.891 -2.604 1.00 33.08 12 ILE B C 1
ATOM 743 O O . ILE B 1 17 ? 15.458 -21.767 -1.791 1.00 33.27 12 ILE B O 1
ATOM 748 N N . THR B 1 18 ? 15.184 -19.599 -2.314 1.00 33.05 13 THR B N 1
ATOM 749 C CA . THR B 1 18 ? 15.488 -19.105 -0.983 1.00 35.22 13 THR B CA 1
ATOM 750 C C . THR B 1 18 ? 14.303 -18.243 -0.565 1.00 36.64 13 THR B C 1
ATOM 751 O O . THR B 1 18 ? 13.334 -18.130 -1.311 1.00 30.93 13 THR B O 1
ATOM 755 N N . LYS B 1 19 ? 14.350 -17.654 0.624 1.00 36.27 14 LYS B N 1
ATOM 756 C CA . LYS B 1 19 ? 13.242 -16.811 1.049 1.00 39.13 14 LYS B CA 1
ATOM 757 C C . LYS B 1 19 ? 13.161 -15.602 0.131 1.00 37.28 14 LYS B C 1
ATOM 758 O O . LYS B 1 19 ? 12.063 -15.140 -0.187 1.00 38.11 14 LYS B O 1
ATOM 764 N N . GLU B 1 20 ? 14.313 -15.092 -0.304 1.00 35.27 15 GLU B N 1
ATOM 765 C CA . GLU B 1 20 ? 14.309 -13.931 -1.178 1.00 36.13 15 GLU B CA 1
ATOM 766 C C . GLU B 1 20 ? 13.851 -14.254 -2.586 1.00 34.05 15 GLU B C 1
ATOM 767 O O . GLU B 1 20 ? 13.066 -13.506 -3.170 1.00 28.43 15 GLU B O 1
ATOM 773 N N . SER B 1 21 ? 14.357 -15.347 -3.150 1.00 30.79 16 SER B N 1
ATOM 774 C CA . SER B 1 21 ? 13.962 -15.714 -4.500 1.00 30.61 16 SER B CA 1
ATOM 775 C C . SER B 1 21 ? 12.496 -16.150 -4.521 1.00 26.01 16 SER B C 1
ATOM 776 O O . SER B 1 21 ? 11.774 -15.826 -5.457 1.00 27.03 16 SER B O 1
ATOM 779 N N . TYR B 1 22 ? 12.061 -16.889 -3.504 1.00 22.57 17 TYR B N 1
ATOM 780 C CA . TYR B 1 22 ? 10.668 -17.316 -3.409 1.00 28.16 17 TYR B CA 1
ATOM 781 C C . TYR B 1 22 ? 9.810 -16.068 -3.500 1.00 30.14 17 TYR B C 1
ATOM 782 O O . TYR B 1 22 ? 8.808 -16.018 -4.196 1.00 25.65 17 TYR B O 1
ATOM 791 N N . CYS B 1 23 ? 10.237 -15.051 -2.772 1.00 33.41 18 CYS B N 1
ATOM 792 C CA . CYS B 1 23 ? 9.533 -13.785 -2.703 1.00 35.50 18 CYS B CA 1
ATOM 793 C C . CYS B 1 23 ? 9.382 -13.077 -4.015 1.00 31.57 18 CYS B C 1
ATOM 794 O O . CYS B 1 23 ? 8.262 -12.750 -4.380 1.00 30.11 18 CYS B O 1
ATOM 797 N N . LYS B 1 24 ? 10.485 -12.829 -4.716 1.00 30.12 19 LYS B N 1
ATOM 798 C CA . LYS B 1 24 ? 10.419 -12.184 -6.019 1.00 30.69 19 LYS B CA 1
ATOM 799 C C . LYS B 1 24 ? 9.537 -13.016 -6.943 1.00 31.19 19 LYS B C 1
ATOM 800 O O . LYS B 1 24 ? 8.818 -12.485 -7.782 1.00 29.03 19 LYS B O 1
ATOM 806 N N . LEU B 1 25 ? 9.604 -14.332 -6.788 1.00 29.29 20 LEU B N 1
ATOM 807 C CA . LEU B 1 25 ? 8.819 -15.230 -7.621 1.00 29.72 20 LEU B CA 1
ATOM 808 C C . LEU B 1 25 ? 7.316 -15.132 -7.351 1.00 28.34 20 LEU B C 1
ATOM 809 O O . LEU B 1 25 ? 6.524 -15.018 -8.288 1.00 25.58 20 LEU B O 1
ATOM 814 N N . LYS B 1 26 ? 6.925 -15.162 -6.078 1.00 26.23 21 LYS B N 1
ATOM 815 C CA . LYS B 1 26 ? 5.510 -15.065 -5.716 1.00 30.31 21 LYS B CA 1
ATOM 816 C C . LYS B 1 26 ? 4.920 -13.711 -6.146 1.00 30.76 21 LYS B C 1
ATOM 817 O O . LYS B 1 26 ? 3.748 -13.636 -6.505 1.00 31.23 21 LYS B O 1
ATOM 823 N N . ASN B 1 27 ? 5.737 -12.656 -6.105 1.00 27.37 22 ASN B N 1
ATOM 824 C CA . ASN B 1 27 ? 5.329 -11.306 -6.504 1.00 32.36 22 ASN B CA 1
ATOM 825 C C . ASN B 1 27 ? 5.217 -11.109 -8.008 1.00 31.08 22 ASN B C 1
ATOM 826 O O . ASN B 1 27 ? 4.535 -10.194 -8.470 1.00 33.99 22 ASN B O 1
ATOM 831 N N . SER B 1 28 ? 5.893 -11.955 -8.774 1.00 30.12 23 SER B N 1
ATOM 832 C CA . SER B 1 28 ? 5.879 -11.831 -10.224 1.00 28.07 23 SER B CA 1
ATOM 833 C C . SER B 1 28 ? 4.694 -12.525 -10.883 1.00 29.34 23 SER B C 1
ATOM 834 O O . SER B 1 28 ? 4.447 -12.341 -12.076 1.00 29.81 23 SER B O 1
ATOM 837 N N . VAL B 1 29 ? 3.959 -13.323 -10.114 1.00 29.51 24 VAL B N 1
ATOM 838 C CA . VAL B 1 29 ? 2.820 -14.049 -10.665 1.00 30.40 24 VAL B CA 1
ATOM 839 C C . VAL B 1 29 ? 1.575 -13.801 -9.833 1.00 28.99 24 VAL B C 1
ATOM 840 O O . VAL B 1 29 ? 1.660 -13.678 -8.612 1.00 28.57 24 VAL B O 1
ATOM 844 N N . SER B 1 30 ? 0.421 -13.705 -10.488 1.00 29.99 25 SER B N 1
ATOM 845 C CA . SER B 1 30 ? -0.816 -13.491 -9.750 1.00 28.83 25 SER B CA 1
ATOM 846 C C . SER B 1 30 ? -1.093 -14.752 -8.969 1.00 27.46 25 SER B C 1
ATOM 847 O O . SER B 1 30 ? -0.718 -15.851 -9.376 1.00 25.93 25 SER B O 1
ATOM 850 N N . ASP B 1 31 ? -1.747 -14.594 -7.834 1.00 24.66 26 ASP B N 1
ATOM 851 C CA . ASP B 1 31 ? -2.072 -15.737 -7.020 1.00 27.90 26 ASP B CA 1
ATOM 852 C C . ASP B 1 31 ? -2.883 -16.761 -7.820 1.00 28.47 26 ASP B C 1
ATOM 853 O O . ASP B 1 31 ? -2.704 -17.968 -7.661 1.00 25.25 26 ASP B O 1
ATOM 858 N N . VAL B 1 32 ? -3.764 -16.280 -8.691 1.00 25.01 27 VAL B N 1
ATOM 859 C CA . VAL B 1 32 ? -4.606 -17.161 -9.501 1.00 24.34 27 VAL B CA 1
ATOM 860 C C . VAL B 1 32 ? -3.785 -18.018 -10.455 1.00 23.88 27 VAL B C 1
ATOM 861 O O . VAL B 1 32 ? -3.992 -19.226 -10.538 1.00 24.27 27 VAL B O 1
ATOM 865 N N . ALA B 1 33 ? -2.855 -17.392 -11.172 1.00 22.66 28 ALA B N 1
ATOM 866 C CA . ALA B 1 33 ? -1.997 -18.102 -12.122 1.00 23.67 28 ALA B CA 1
ATOM 867 C C . ALA B 1 33 ? -1.104 -19.076 -11.371 1.00 24.20 28 ALA B C 1
ATOM 868 O O . ALA B 1 33 ? -0.838 -20.174 -11.853 1.00 19.83 28 ALA B O 1
ATOM 870 N N . PHE B 1 34 ? -0.651 -18.680 -10.186 1.00 23.05 29 PHE B N 1
ATOM 871 C CA . PHE B 1 34 ? 0.186 -19.551 -9.378 1.00 23.58 29 PHE B CA 1
ATOM 872 C C . PHE B 1 34 ? -0.582 -20.820 -9.030 1.00 21.76 29 PHE B C 1
ATOM 873 O O . PHE B 1 34 ? -0.112 -21.919 -9.280 1.00 23.83 29 PHE B O 1
ATOM 881 N N . ASN B 1 35 ? -1.760 -20.671 -8.437 1.00 25.79 30 ASN B N 1
ATOM 882 C CA . ASN B 1 35 ? -2.564 -21.837 -8.075 1.00 26.52 30 ASN B CA 1
ATOM 883 C C . ASN B 1 35 ? -2.922 -22.703 -9.285 1.00 26.98 30 ASN B C 1
ATOM 884 O O . ASN B 1 35 ? -3.112 -23.914 -9.159 1.00 24.51 30 ASN B O 1
ATOM 889 N N . ARG B 1 36 ? -3.016 -22.087 -10.458 1.00 28.37 31 ARG B N 1
ATOM 890 C CA . ARG B 1 36 ? -3.321 -22.831 -11.671 1.00 24.69 31 ARG B CA 1
ATOM 891 C C . ARG B 1 36 ? -2.122 -23.698 -12.037 1.00 21.55 31 ARG B C 1
ATOM 892 O O . ARG B 1 36 ? -2.251 -24.884 -12.313 1.00 25.53 31 ARG B O 1
ATOM 900 N N . TYR B 1 37 ? -0.947 -23.087 -12.053 1.00 19.28 32 TYR B N 1
ATOM 901 C CA . TYR B 1 37 ? 0.274 -23.813 -12.357 1.00 22.33 32 TYR B CA 1
ATOM 902 C C . TYR B 1 37 ? 0.433 -24.974 -11.394 1.00 20.17 32 TYR B C 1
ATOM 903 O O . TYR B 1 37 ? 0.739 -26.088 -11.802 1.00 20.00 32 TYR B O 1
ATOM 912 N N . LEU B 1 38 ? 0.227 -24.699 -10.112 1.00 21.28 33 LEU B N 1
ATOM 913 C CA . LEU B 1 38 ? 0.334 -25.710 -9.066 1.00 22.48 33 LEU B CA 1
ATOM 914 C C . LEU B 1 38 ? -0.643 -26.849 -9.319 1.00 22.24 33 LEU B C 1
ATOM 915 O O . LEU B 1 38 ? -0.306 -28.009 -9.121 1.00 21.31 33 LEU B O 1
ATOM 920 N N . SER B 1 39 ? -1.849 -26.533 -9.768 1.00 24.96 34 SER B N 1
ATOM 921 C CA . SER B 1 39 ? -2.835 -27.577 -10.023 1.00 26.07 34 SER B CA 1
ATOM 922 C C . SER B 1 39 ? -2.480 -28.486 -11.210 1.00 26.48 34 SER B C 1
ATOM 923 O O . SER B 1 39 ? -2.996 -29.597 -11.318 1.00 27.59 34 SER B O 1
ATOM 926 N N . LEU B 1 40 ? -1.607 -28.021 -12.098 1.00 24.55 35 LEU B N 1
ATOM 927 C CA . LEU B 1 40 ? -1.207 -28.812 -13.261 1.00 23.45 35 LEU B CA 1
ATOM 928 C C . LEU B 1 40 ? 0.041 -29.656 -13.008 1.00 23.70 35 LEU B C 1
ATOM 929 O O . LEU B 1 40 ? 0.510 -30.359 -13.906 1.00 22.78 35 LEU B O 1
ATOM 934 N N . TYR B 1 41 ? 0.576 -29.594 -11.791 1.00 20.42 36 TYR B N 1
ATOM 935 C CA . TYR B 1 41 ? 1.782 -30.340 -11.458 1.00 22.75 36 TYR B CA 1
ATOM 936 C C . TYR B 1 41 ? 1.715 -31.838 -11.760 1.00 23.62 36 TYR B C 1
ATOM 937 O O . TYR B 1 41 ? 2.651 -32.405 -12.330 1.00 25.27 36 TYR B O 1
ATOM 946 N N . ASN B 1 42 ? 0.614 -32.483 -11.378 1.00 26.43 37 ASN B N 1
ATOM 947 C CA . ASN B 1 42 ? 0.470 -33.919 -11.608 1.00 28.20 37 ASN B CA 1
ATOM 948 C C . ASN B 1 42 ? 0.303 -34.275 -13.072 1.00 29.30 37 ASN B C 1
ATOM 949 O O . ASN B 1 42 ? 0.859 -35.270 -13.535 1.00 29.30 37 ASN B O 1
ATOM 954 N N . LYS B 1 43 ? -0.460 -33.463 -13.795 1.00 28.92 38 LYS B N 1
ATOM 955 C CA . LYS B 1 43 ? -0.669 -33.688 -15.214 1.00 32.04 38 LYS B CA 1
ATOM 956 C C . LYS B 1 43 ? 0.670 -33.794 -15.936 1.00 31.34 38 LYS B C 1
ATOM 957 O O . LYS B 1 43 ? 0.892 -34.696 -16.744 1.00 31.33 38 LYS B O 1
ATOM 963 N N . TYR B 1 44 ? 1.565 -32.861 -15.642 1.00 30.38 39 TYR B N 1
ATOM 964 C CA . TYR B 1 44 ? 2.864 -32.845 -16.285 1.00 30.25 39 TYR B CA 1
ATOM 965 C C . TYR B 1 44 ? 3.878 -33.769 -15.616 1.00 29.99 39 TYR B C 1
ATOM 966 O O . TYR B 1 44 ? 4.785 -34.277 -16.261 1.00 29.20 39 TYR B O 1
ATOM 975 N N . ARG B 1 45 ? 3.725 -33.997 -14.322 1.00 30.43 40 ARG B N 1
ATOM 976 C CA . ARG B 1 45 ? 4.630 -34.883 -13.604 1.00 34.88 40 ARG B CA 1
ATOM 977 C C . ARG B 1 45 ? 4.509 -36.313 -14.159 1.00 35.87 40 ARG B C 1
ATOM 978 O O . ARG B 1 45 ? 5.508 -37.026 -14.285 1.00 32.70 40 ARG B O 1
ATOM 986 N N . TYR B 1 46 ? 3.286 -36.715 -14.508 1.00 30.69 41 TYR B N 1
ATOM 987 C CA . TYR B 1 46 ? 3.035 -38.054 -15.036 1.00 35.15 41 TYR B CA 1
ATOM 988 C C . TYR B 1 46 ? 2.588 -38.038 -16.488 1.00 35.07 41 TYR B C 1
ATOM 989 O O . TYR B 1 46 ? 1.888 -38.942 -16.938 1.00 37.94 41 TYR B O 1
ATOM 998 N N . PHE B 1 47 ? 2.988 -37.004 -17.214 1.00 34.51 42 PHE B N 1
ATOM 999 C CA . PHE B 1 47 ? 2.647 -36.862 -18.626 1.00 37.75 42 PHE B CA 1
ATOM 1000 C C . PHE B 1 47 ? 3.266 -38.010 -19.427 1.00 38.81 42 PHE B C 1
ATOM 1001 O O . PHE B 1 47 ? 4.436 -38.333 -19.252 1.00 38.15 42 PHE B O 1
ATOM 1009 N N . SER B 1 48 ? 2.486 -38.626 -20.305 1.00 41.55 43 SER B N 1
ATOM 1010 C CA . SER B 1 48 ? 2.995 -39.720 -21.125 1.00 46.57 43 SER B CA 1
ATOM 1011 C C . SER B 1 48 ? 3.271 -39.193 -22.524 1.00 46.95 43 SER B C 1
ATOM 1012 O O . SER B 1 48 ? 2.358 -38.693 -23.180 1.00 47.81 43 SER B O 1
ATOM 1015 N N . GLY B 1 49 ? 4.519 -39.269 -22.977 1.00 47.78 44 GLY B N 1
ATOM 1016 C CA . GLY B 1 49 ? 4.812 -38.828 -24.334 1.00 46.92 44 GLY B CA 1
ATOM 1017 C C . GLY B 1 49 ? 5.426 -37.473 -24.637 1.00 45.51 44 GLY B C 1
ATOM 1018 O O . GLY B 1 49 ? 5.943 -36.786 -23.753 1.00 44.29 44 GLY B O 1
ATOM 1019 N N . LYS B 1 50 ? 5.354 -37.106 -25.919 1.00 44.47 45 LYS B N 1
ATOM 1020 C CA . LYS B 1 50 ? 5.900 -35.858 -26.443 1.00 41.74 45 LYS B CA 1
ATOM 1021 C C . LYS B 1 50 ? 5.006 -34.652 -26.218 1.00 38.94 45 LYS B C 1
ATOM 1022 O O . LYS B 1 50 ? 3.782 -34.753 -26.270 1.00 39.48 45 LYS B O 1
ATOM 1028 N N . MET B 1 51 ? 5.632 -33.501 -25.996 1.00 35.93 46 MET B N 1
ATOM 1029 C CA . MET B 1 51 ? 4.907 -32.252 -25.781 1.00 34.92 46 MET B CA 1
ATOM 1030 C C . MET B 1 51 ? 5.419 -31.205 -26.771 1.00 31.45 46 MET B C 1
ATOM 1031 O O . MET B 1 51 ? 6.555 -31.311 -27.241 1.00 30.68 46 MET B O 1
ATOM 1036 N N . ASP B 1 52 ? 4.602 -30.198 -27.082 1.00 33.79 47 ASP B N 1
ATOM 1037 C CA . ASP B 1 52 ? 5.068 -29.130 -27.956 1.00 36.24 47 ASP B CA 1
ATOM 1038 C C . ASP B 1 52 ? 5.747 -28.142 -27.010 1.00 36.20 47 ASP B C 1
ATOM 1039 O O . ASP B 1 52 ? 5.760 -28.362 -25.798 1.00 32.52 47 ASP B O 1
ATOM 1044 N N . THR B 1 53 ? 6.305 -27.055 -27.539 1.00 35.92 48 THR B N 1
ATOM 1045 C CA . THR B 1 53 ? 7.008 -26.095 -26.680 1.00 32.73 48 THR B CA 1
ATOM 1046 C C . THR B 1 53 ? 6.089 -25.370 -25.691 1.00 30.17 48 THR B C 1
ATOM 1047 O O . THR B 1 53 ? 6.498 -25.078 -24.575 1.00 28.53 48 THR B O 1
ATOM 1051 N N . ALA B 1 54 ? 4.848 -25.096 -26.077 1.00 27.64 49 ALA B N 1
ATOM 1052 C CA . ALA B 1 54 ? 3.930 -24.418 -25.165 1.00 29.12 49 ALA B CA 1
ATOM 1053 C C . ALA B 1 54 ? 3.665 -25.286 -23.931 1.00 28.71 49 ALA B C 1
ATOM 1054 O O . ALA B 1 54 ? 3.594 -24.779 -22.813 1.00 26.88 49 ALA B O 1
ATOM 1056 N N . ALA B 1 55 ? 3.516 -26.592 -24.144 1.00 27.22 50 ALA B N 1
ATOM 1057 C CA . ALA B 1 55 ? 3.270 -27.545 -23.066 1.00 28.51 50 ALA B CA 1
ATOM 1058 C C . ALA B 1 55 ? 4.499 -27.706 -22.177 1.00 28.03 50 ALA B C 1
ATOM 1059 O O . ALA B 1 55 ? 4.383 -27.806 -20.963 1.00 24.57 50 ALA B O 1
ATOM 1061 N N . TYR B 1 56 ? 5.674 -27.752 -22.787 1.00 25.48 51 TYR B N 1
ATOM 1062 C CA . TYR B 1 56 ? 6.917 -27.869 -22.039 1.00 28.34 51 TYR B CA 1
ATOM 1063 C C . TYR B 1 56 ? 7.078 -26.675 -21.106 1.00 24.76 51 TYR B C 1
ATOM 1064 O O . TYR B 1 56 ? 7.499 -26.820 -19.959 1.00 22.61 51 TYR B O 1
ATOM 1073 N N . ARG B 1 57 ? 6.769 -25.488 -21.615 1.00 23.62 52 ARG B N 1
ATOM 1074 C CA . ARG B 1 57 ? 6.868 -24.268 -20.831 1.00 25.14 52 ARG B CA 1
ATOM 1075 C C . ARG B 1 57 ? 5.901 -24.288 -19.663 1.00 25.89 52 ARG B C 1
ATOM 1076 O O . ARG B 1 57 ? 6.249 -23.873 -18.558 1.00 25.09 52 ARG B O 1
ATOM 1084 N N . GLU B 1 58 ? 4.688 -24.772 -19.909 1.00 23.40 53 GLU B N 1
ATOM 1085 C CA . GLU B 1 58 ? 3.677 -24.855 -18.863 1.00 23.89 53 GLU B CA 1
ATOM 1086 C C . GLU B 1 58 ? 4.083 -25.918 -17.832 1.00 21.58 53 GLU B C 1
ATOM 1087 O O . GLU B 1 58 ? 3.853 -25.753 -16.640 1.00 20.34 53 GLU B O 1
ATOM 1093 N N . ALA B 1 59 ? 4.688 -27.008 -18.296 1.00 18.97 54 ALA B N 1
ATOM 1094 C CA . ALA B 1 59 ? 5.162 -28.069 -17.413 1.00 22.57 54 ALA B CA 1
ATOM 1095 C C . ALA B 1 59 ? 6.250 -27.507 -16.495 1.00 19.55 54 ALA B C 1
ATOM 1096 O O . ALA B 1 59 ? 6.302 -27.838 -15.307 1.00 22.83 54 ALA B O 1
ATOM 1098 N N . ALA B 1 60 ? 7.128 -26.672 -17.045 1.00 17.92 55 ALA B N 1
ATOM 1099 C CA . ALA B 1 60 ? 8.187 -26.073 -16.244 1.00 20.43 55 ALA B CA 1
ATOM 1100 C C . ALA B 1 60 ? 7.580 -25.178 -15.169 1.00 23.13 55 ALA B C 1
ATOM 1101 O O . ALA B 1 60 ? 8.050 -25.145 -14.042 1.00 22.95 55 ALA B O 1
ATOM 1103 N N . CYS B 1 61 ? 6.525 -24.455 -15.527 1.00 21.38 56 CYS B N 1
ATOM 1104 C CA . CYS B 1 61 ? 5.861 -23.560 -14.583 1.00 21.20 56 CYS B CA 1
ATOM 1105 C C . CYS B 1 61 ? 5.227 -24.330 -13.446 1.00 22.61 56 CYS B C 1
ATOM 1106 O O . CYS B 1 61 ? 5.319 -23.914 -12.299 1.00 19.69 56 CYS B O 1
ATOM 1109 N N . SER B 1 62 ? 4.590 -25.456 -13.755 1.00 19.24 57 SER B N 1
ATOM 1110 C CA . SER B 1 62 ? 3.956 -26.269 -12.717 1.00 18.14 57 SER B CA 1
ATOM 1111 C C . SER B 1 62 ? 5.018 -26.835 -11.770 1.00 17.30 57 SER B C 1
ATOM 1112 O O . SER B 1 62 ? 4.787 -26.955 -10.556 1.00 21.89 57 SER B O 1
ATOM 1115 N N . GLN B 1 63 ? 6.181 -27.170 -12.326 1.00 19.05 58 GLN B N 1
ATOM 1116 C CA . GLN B 1 63 ? 7.278 -27.713 -11.540 1.00 21.17 58 GLN B CA 1
ATOM 1117 C C . GLN B 1 63 ? 7.835 -26.656 -10.604 1.00 19.75 58 GLN B C 1
ATOM 1118 O O . GLN B 1 63 ? 8.196 -26.951 -9.474 1.00 20.96 58 GLN B O 1
ATOM 1124 N N . LEU B 1 64 ? 7.903 -25.419 -11.078 1.00 19.90 59 LEU B N 1
ATOM 1125 C CA . LEU B 1 64 ? 8.416 -24.322 -10.264 1.00 22.11 59 LEU B CA 1
ATOM 1126 C C . LEU B 1 64 ? 7.386 -23.984 -9.186 1.00 24.64 59 LEU B C 1
ATOM 1127 O O . LEU B 1 64 ? 7.741 -23.777 -8.022 1.00 21.29 59 LEU B O 1
ATOM 1132 N N . ALA B 1 65 ? 6.113 -23.932 -9.577 1.00 22.57 60 ALA B N 1
ATOM 1133 C CA . ALA B 1 65 ? 5.049 -23.632 -8.633 1.00 23.72 60 ALA B CA 1
ATOM 1134 C C . ALA B 1 65 ? 5.104 -24.669 -7.504 1.00 22.41 60 ALA B C 1
ATOM 1135 O O . ALA B 1 65 ? 4.992 -24.332 -6.325 1.00 21.81 60 ALA B O 1
ATOM 1137 N N . LYS B 1 66 ? 5.295 -25.933 -7.868 1.00 18.25 61 LYS B N 1
ATOM 1138 C CA . LYS B 1 66 ? 5.372 -27.004 -6.882 1.00 17.51 61 LYS B CA 1
ATOM 1139 C C . LYS B 1 66 ? 6.574 -26.861 -5.937 1.00 20.70 61 LYS B C 1
ATOM 1140 O O . LYS B 1 66 ? 6.425 -27.049 -4.729 1.00 24.84 61 LYS B O 1
ATOM 1146 N N . ALA B 1 67 ? 7.754 -26.538 -6.473 1.00 18.72 62 ALA B N 1
ATOM 1147 C CA . ALA B 1 67 ? 8.956 -26.373 -5.659 1.00 22.82 62 ALA B CA 1
ATOM 1148 C C . ALA B 1 67 ? 8.765 -25.229 -4.654 1.00 24.31 62 ALA B C 1
ATOM 1149 O O . ALA B 1 67 ? 9.266 -25.274 -3.524 1.00 25.27 62 ALA B O 1
ATOM 1151 N N . MET B 1 68 ? 8.051 -24.192 -5.084 1.00 22.92 63 MET B N 1
ATOM 1152 C CA . MET B 1 68 ? 7.771 -23.037 -4.230 1.00 25.78 63 MET B CA 1
ATOM 1153 C C . MET B 1 68 ? 6.781 -23.406 -3.118 1.00 27.57 63 MET B C 1
ATOM 1154 O O . MET B 1 68 ? 6.964 -22.985 -1.978 1.00 30.67 63 MET B O 1
ATOM 1159 N N . GLU B 1 69 ? 5.747 -24.184 -3.456 1.00 25.71 64 GLU B N 1
ATOM 1160 C CA . GLU B 1 69 ? 4.735 -24.633 -2.491 1.00 29.77 64 GLU B CA 1
ATOM 1161 C C . GLU B 1 69 ? 5.438 -25.421 -1.387 1.00 31.08 64 GLU B C 1
ATOM 1162 O O . GLU B 1 69 ? 5.186 -25.222 -0.202 1.00 29.58 64 GLU B O 1
ATOM 1168 N N . THR B 1 70 ? 6.319 -26.324 -1.798 1.00 28.56 65 THR B N 1
ATOM 1169 C CA . THR B 1 70 ? 7.073 -27.166 -0.884 1.00 29.21 65 THR B CA 1
ATOM 1170 C C . THR B 1 70 ? 7.932 -26.298 0.030 1.00 32.07 65 THR B C 1
ATOM 1171 O O . THR B 1 70 ? 7.897 -26.432 1.260 1.00 33.01 65 THR B O 1
ATOM 1175 N N . PHE B 1 71 ? 8.705 -25.405 -0.578 1.00 29.70 66 PHE B N 1
ATOM 1176 C CA . PHE B 1 71 ? 9.565 -24.503 0.174 1.00 30.08 66 PHE B CA 1
ATOM 1177 C C . PHE B 1 71 ? 8.747 -23.745 1.223 1.00 33.65 66 PHE B C 1
ATOM 1178 O O . PHE B 1 71 ? 9.073 -23.741 2.399 1.00 30.59 66 PHE B O 1
ATOM 1186 N N . ASN B 1 72 ? 7.664 -23.119 0.793 1.00 31.91 67 ASN B N 1
ATOM 1187 C CA . ASN B 1 72 ? 6.818 -22.363 1.698 1.00 36.82 67 ASN B CA 1
ATOM 1188 C C . ASN B 1 72 ? 6.035 -23.210 2.720 1.00 39.61 67 ASN B C 1
ATOM 1189 O O . ASN B 1 72 ? 6.256 -23.105 3.928 1.00 42.87 67 ASN B O 1
ATOM 1194 N N . HIS B 1 73 ? 5.128 -24.050 2.227 1.00 45.51 68 HIS B N 1
ATOM 1195 C CA . HIS B 1 73 ? 4.265 -24.884 3.069 1.00 49.38 68 HIS B CA 1
ATOM 1196 C C . HIS B 1 73 ? 4.836 -26.121 3.725 1.00 54.88 68 HIS B C 1
ATOM 1197 O O . HIS B 1 73 ? 4.340 -26.536 4.771 1.00 56.75 68 HIS B O 1
ATOM 1204 N N . ASN B 1 74 ? 5.856 -26.729 3.132 1.00 61.66 69 ASN B N 1
ATOM 1205 C CA . ASN B 1 74 ? 6.419 -27.936 3.729 1.00 68.11 69 ASN B CA 1
ATOM 1206 C C . ASN B 1 74 ? 7.526 -27.667 4.725 1.00 70.79 69 ASN B C 1
ATOM 1207 O O . ASN B 1 74 ? 7.257 -27.344 5.883 1.00 72.70 69 ASN B O 1
ATOM 1212 N N . ASN B 1 75 ? 8.770 -27.800 4.290 1.00 73.39 70 ASN B N 1
ATOM 1213 C CA . ASN B 1 75 ? 9.877 -27.564 5.198 1.00 76.38 70 ASN B CA 1
ATOM 1214 C C . ASN B 1 75 ? 10.279 -26.101 5.189 1.00 75.64 70 ASN B C 1
ATOM 1215 O O . ASN B 1 75 ? 10.140 -25.400 6.199 1.00 75.46 70 ASN B O 1
ATOM 1220 N N . GLY B 1 76 ? 10.762 -25.642 4.039 1.00 75.34 71 GLY B N 1
ATOM 1221 C CA . GLY B 1 76 ? 11.193 -24.264 3.925 1.00 74.72 71 GLY B CA 1
ATOM 1222 C C . GLY B 1 76 ? 12.700 -24.188 4.009 1.00 73.97 71 GLY B C 1
ATOM 1223 O O . GLY B 1 76 ? 13.262 -23.225 4.548 1.00 75.93 71 GLY B O 1
ATOM 1224 N N . ASN B 1 77 ? 13.356 -25.214 3.475 1.00 72.48 72 ASN B N 1
ATOM 1225 C CA . ASN B 1 77 ? 14.811 -25.272 3.492 1.00 70.51 72 ASN B CA 1
ATOM 1226 C C . ASN B 1 77 ? 15.347 -24.869 2.124 1.00 67.10 72 ASN B C 1
ATOM 1227 O O . ASN B 1 77 ? 14.916 -25.413 1.103 1.00 68.83 72 ASN B O 1
ATOM 1232 N N . ASP B 1 78 ? 16.270 -23.910 2.105 1.00 61.05 73 ASP B N 1
ATOM 1233 C CA . ASP B 1 78 ? 16.846 -23.441 0.851 1.00 57.89 73 ASP B CA 1
ATOM 1234 C C . ASP B 1 78 ? 17.196 -24.598 -0.063 1.00 54.19 73 ASP B C 1
ATOM 1235 O O . ASP B 1 78 ? 18.146 -25.328 0.188 1.00 54.18 73 ASP B O 1
ATOM 1240 N N . VAL B 1 79 ? 16.429 -24.753 -1.135 1.00 48.92 74 VAL B N 1
ATOM 1241 C CA . VAL B 1 79 ? 16.645 -25.853 -2.061 1.00 44.12 74 VAL B CA 1
ATOM 1242 C C . VAL B 1 79 ? 16.910 -25.401 -3.493 1.00 38.12 74 VAL B C 1
ATOM 1243 O O . VAL B 1 79 ? 16.462 -24.342 -3.912 1.00 35.45 74 VAL B O 1
ATOM 1247 N N . LEU B 1 80 ? 17.650 -26.212 -4.241 1.00 31.67 75 LEU B N 1
ATOM 1248 C CA . LEU B 1 80 ? 17.961 -25.901 -5.629 1.00 34.15 75 LEU B CA 1
ATOM 1249 C C . LEU B 1 80 ? 16.770 -26.235 -6.520 1.00 33.43 75 LEU B C 1
ATOM 1250 O O . LEU B 1 80 ? 16.125 -27.269 -6.348 1.00 32.44 75 LEU B O 1
ATOM 1255 N N . TYR B 1 81 ? 16.454 -25.346 -7.454 1.00 31.05 76 TYR B N 1
ATOM 1256 C CA . TYR B 1 81 ? 15.369 -25.619 -8.379 1.00 32.61 76 TYR B CA 1
ATOM 1257 C C . TYR B 1 81 ? 15.995 -26.016 -9.711 1.00 32.94 76 TYR B C 1
ATOM 1258 O O . TYR B 1 81 ? 16.862 -25.312 -10.238 1.00 31.96 76 TYR B O 1
ATOM 1267 N N . GLN B 1 82 ? 15.548 -27.156 -10.235 1.00 36.08 77 GLN B N 1
ATOM 1268 C CA . GLN B 1 82 ? 16.033 -27.704 -11.502 1.00 39.92 77 GLN B CA 1
ATOM 1269 C C . GLN B 1 82 ? 14.860 -27.798 -12.475 1.00 36.29 77 GLN B C 1
ATOM 1270 O O . GLN B 1 82 ? 13.861 -28.472 -12.188 1.00 35.48 77 GLN B O 1
ATOM 1276 N N . PRO B 1 83 ? 14.947 -27.113 -13.628 1.00 37.90 78 PRO B N 1
ATOM 1277 C CA . PRO B 1 83 ? 13.830 -27.204 -14.571 1.00 37.84 78 PRO B CA 1
ATOM 1278 C C . PRO B 1 83 ? 13.726 -28.638 -15.116 1.00 38.24 78 PRO B C 1
ATOM 1279 O O . PRO B 1 83 ? 14.650 -29.444 -14.952 1.00 35.94 78 PRO B O 1
ATOM 1283 N N . PRO B 1 84 ? 12.596 -28.993 -15.740 1.00 38.89 79 PRO B N 1
ATOM 1284 C CA . PRO B 1 84 ? 12.549 -30.368 -16.241 1.00 40.75 79 PRO B CA 1
ATOM 1285 C C . PRO B 1 84 ? 13.467 -30.553 -17.448 1.00 43.18 79 PRO B C 1
ATOM 1286 O O . PRO B 1 84 ? 13.586 -29.651 -18.276 1.00 43.90 79 PRO B O 1
ATOM 1290 N N . THR B 1 85 ? 14.149 -31.696 -17.527 1.00 43.52 80 THR B N 1
ATOM 1291 C CA . THR B 1 85 ? 15.022 -31.970 -18.672 1.00 45.66 80 THR B CA 1
ATOM 1292 C C . THR B 1 85 ? 14.193 -32.736 -19.683 1.00 46.47 80 THR B C 1
ATOM 1293 O O . THR B 1 85 ? 13.138 -33.275 -19.347 1.00 46.85 80 THR B O 1
ATOM 1297 N N . ALA B 1 86 ? 14.663 -32.802 -20.920 1.00 47.56 81 ALA B N 1
ATOM 1298 C CA . ALA B 1 86 ? 13.893 -33.504 -21.921 1.00 50.02 81 ALA B CA 1
ATOM 1299 C C . ALA B 1 86 ? 14.698 -34.177 -23.003 1.00 49.43 81 ALA B C 1
ATOM 1300 O O . ALA B 1 86 ? 15.787 -33.744 -23.377 1.00 46.06 81 ALA B O 1
ATOM 1302 N N . SER B 1 87 ? 14.138 -35.272 -23.490 1.00 53.09 82 SER B N 1
ATOM 1303 C CA . SER B 1 87 ? 14.738 -36.010 -24.578 1.00 57.43 82 SER B CA 1
ATOM 1304 C C . SER B 1 87 ? 14.035 -35.356 -25.758 1.00 58.78 82 SER B C 1
ATOM 1305 O O . SER B 1 87 ? 12.834 -35.545 -25.984 1.00 58.67 82 SER B O 1
ATOM 1307 N N . VAL B 1 88 ? 14.779 -34.533 -26.476 1.00 62.63 83 VAL B N 1
ATOM 1308 C CA . VAL B 1 88 ? 14.221 -33.822 -27.606 1.00 65.46 83 VAL B CA 1
ATOM 1309 C C . VAL B 1 88 ? 14.253 -34.688 -28.845 1.00 66.86 83 VAL B C 1
ATOM 1310 O O . VAL B 1 88 ? 15.184 -35.462 -29.057 1.00 68.04 83 VAL B O 1
ATOM 1314 N N . THR B 1 89 ? 13.207 -34.562 -29.650 1.00 70.04 84 THR B N 1
ATOM 1315 C CA . THR B 1 89 ? 13.086 -35.307 -30.885 1.00 72.05 84 THR B CA 1
ATOM 1316 C C . THR B 1 89 ? 12.884 -34.307 -32.022 1.00 73.71 84 THR B C 1
ATOM 1317 O O . THR B 1 89 ? 11.845 -33.648 -32.113 1.00 73.47 84 THR B O 1
ATOM 1321 N N . THR B 1 90 ? 13.902 -34.181 -32.872 1.00 75.78 85 THR B N 1
ATOM 1322 C CA . THR B 1 90 ? 13.853 -33.260 -34.005 1.00 77.47 85 THR B CA 1
ATOM 1323 C C . THR B 1 90 ? 12.973 -33.798 -35.133 1.00 78.63 85 THR B C 1
ATOM 1324 O O . THR B 1 90 ? 11.734 -33.824 -34.943 1.00 78.22 85 THR B O 1
#

GO terms:
  GO:0039714 cytoplasmic viral factory (C, IDA)

Foldseek 3Di:
DLLVVLAAKFKDAVVNLVVNPVVDDPVVLVVLCVCQVCLVPPPDDADVVRQSSNSSSQVSVVSCCCPVPDPDMDIGHRPDD/DLLVVLADKDKDAPVNLVVNPVVDDPVVLVVLCVCQVCLVPPPDDDDVVVLSSNSSNQVSNVSCCLPVNDVDTDMRDGDDDDDDD

B-factor: mean 40.3, std 15.57, range [16.97, 178.25]

Solvent-accessible surface area: 10478 Å² total; per-residue (Å²): 100,3,73,107,67,0,69,61,78,32,90,0,39,103,65,18,28,12,86,4,52,116,63,17,69,84,119,30,9,74,122,25,44,83,34,39,97,113,25,142,161,77,107,71,197,56,96,105,64,17,47,147,46,1,0,2,0,48,0,0,70,24,0,35,59,16,70,123,92,108,58,57,80,66,87,7,108,27,23,142,121,97,2,73,106,79,0,67,48,75,40,89,0,35,108,59,21,27,12,86,10,56,117,67,16,68,85,120,33,9,75,118,27,44,81,33,44,94,112,26,150,157,80,107,64,135,64,97,98,70,21,71,140,40,9,0,2,1,58,0,0,69,24,0,38,50,12,73,131,93,135,28,113,69,69,80,5,102,28,34,136,70,87,127,86,183

Sequence (166 aa):
TFEEMALTTFMITKESYCKLKNSVSDVAFNRYLSLYNKYRYFSGKMDTAAYREAACSQLAKAMETFNHNNGNDVLYQPPTATFEEMALTTFMITKESYCKLKNSVSDVAFNRYLSLYNKYRYFSGKMDTAAYREAACSQLAKAMETFNHNNGNDVLYQPPTASVTT